Protein AF-A0A7C4H8V1-F1 (afdb_monomer_lite)

Structure (mmCIF, N/CA/C/O backbone):
data_AF-A0A7C4H8V1-F1
#
_entry.id   AF-A0A7C4H8V1-F1
#
loop_
_atom_site.group_PDB
_atom_site.id
_atom_site.type_symbol
_atom_site.label_atom_id
_atom_site.label_alt_id
_atom_site.label_comp_id
_atom_site.label_asym_id
_atom_site.label_entity_id
_atom_site.label_seq_id
_atom_site.pdbx_PDB_ins_code
_atom_site.Cartn_x
_atom_site.Cartn_y
_atom_site.Cartn_z
_atom_site.occupancy
_atom_site.B_iso_or_equiv
_atom_site.auth_seq_id
_atom_site.auth_comp_id
_atom_site.auth_asym_id
_atom_site.auth_atom_id
_atom_site.pdbx_PDB_model_n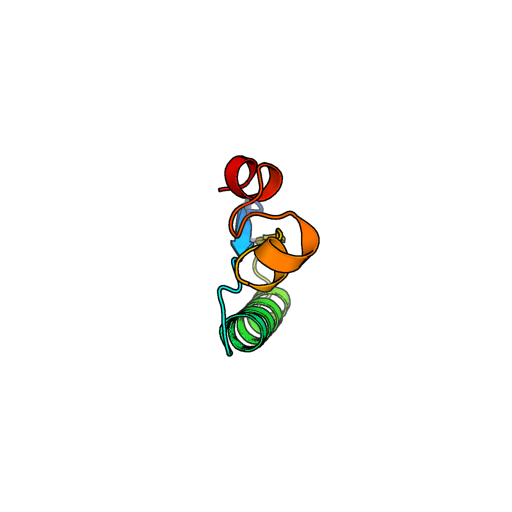um
ATOM 1 N N . MET A 1 1 ? -23.005 2.116 23.950 1.00 40.28 1 MET A N 1
ATOM 2 C CA . MET A 1 1 ? -21.626 1.743 24.317 1.00 40.28 1 MET A CA 1
ATOM 3 C C . MET A 1 1 ? -20.716 2.667 23.539 1.00 40.28 1 MET A C 1
ATOM 5 O O . MET A 1 1 ? -20.621 2.517 22.332 1.00 40.28 1 MET A O 1
ATOM 9 N N . VAL A 1 2 ? -20.189 3.698 24.193 1.00 44.56 2 VAL A N 1
ATOM 10 C CA . VAL A 1 2 ? -19.177 4.576 23.598 1.00 44.56 2 VAL A CA 1
ATOM 11 C C . VAL A 1 2 ? -17.855 3.881 23.883 1.00 44.56 2 VAL A C 1
ATOM 13 O O . VAL A 1 2 ? -17.512 3.712 25.051 1.00 44.56 2 VAL A O 1
ATOM 16 N N . LEU A 1 3 ? -17.200 3.359 22.846 1.00 58.41 3 LEU A N 1
ATOM 17 C CA . LEU A 1 3 ? -15.854 2.816 22.988 1.00 58.41 3 LEU A CA 1
ATOM 18 C C . LEU A 1 3 ? -14.929 3.986 23.331 1.00 58.41 3 LEU A C 1
ATOM 20 O O . LEU A 1 3 ? -14.948 5.034 22.688 1.00 58.41 3 LEU A O 1
ATOM 24 N N . GLU A 1 4 ? -14.215 3.821 24.432 1.00 55.84 4 GLU A N 1
ATOM 25 C CA . GLU A 1 4 ? -13.321 4.800 25.023 1.00 55.84 4 GLU A CA 1
ATOM 26 C C . GLU A 1 4 ? -12.148 5.065 24.063 1.00 55.84 4 GLU A C 1
ATOM 28 O O . GLU A 1 4 ? -11.345 4.178 23.799 1.00 55.84 4 GLU A O 1
ATOM 33 N N . GLY A 1 5 ? -12.096 6.281 23.509 1.00 62.44 5 GLY A N 1
ATOM 34 C CA . GLY A 1 5 ? -10.898 6.933 22.971 1.00 62.44 5 GLY A CA 1
ATOM 35 C C . GLY A 1 5 ? -10.016 6.127 22.015 1.00 62.44 5 GLY A C 1
ATOM 36 O O . GLY A 1 5 ? -8.834 5.939 22.301 1.00 62.44 5 GLY A O 1
ATOM 37 N N . SER A 1 6 ? -10.527 5.722 20.854 1.00 67.50 6 SER A N 1
ATOM 38 C CA . SER A 1 6 ? -9.638 5.273 19.784 1.00 67.50 6 SER A CA 1
ATOM 39 C C . SER A 1 6 ? -8.784 6.439 19.282 1.00 67.50 6 SER A C 1
ATOM 41 O O . SER A 1 6 ? -9.292 7.425 18.749 1.00 67.50 6 SER A O 1
ATOM 43 N N . VAL A 1 7 ? -7.467 6.343 19.453 1.00 81.44 7 VAL A N 1
ATOM 44 C CA . VAL A 1 7 ? -6.525 7.252 18.791 1.00 81.44 7 VAL A CA 1
ATOM 45 C C . VAL A 1 7 ? -6.283 6.703 17.397 1.00 81.44 7 VAL A C 1
ATOM 47 O O . VAL A 1 7 ? -5.683 5.635 17.274 1.00 81.44 7 VAL A O 1
ATOM 50 N N . MET A 1 8 ? -6.715 7.443 16.376 1.00 89.56 8 MET A N 1
ATOM 51 C CA . MET A 1 8 ? -6.440 7.120 14.977 1.00 89.56 8 MET A CA 1
ATOM 52 C C . MET A 1 8 ? -4.937 6.895 14.775 1.00 89.56 8 MET A C 1
ATOM 54 O O . MET A 1 8 ? -4.119 7.737 15.163 1.00 89.56 8 MET A O 1
ATOM 58 N N . LYS A 1 9 ? -4.563 5.734 14.230 1.00 93.50 9 LYS A N 1
ATOM 59 C CA . LYS A 1 9 ? -3.165 5.391 13.938 1.00 93.50 9 LYS A CA 1
ATOM 60 C C . LYS A 1 9 ? -2.916 5.454 12.442 1.00 93.50 9 LYS A C 1
ATOM 62 O O . LYS A 1 9 ? -3.655 4.849 11.674 1.00 93.50 9 LYS A O 1
ATOM 67 N N . THR A 1 10 ? -1.841 6.126 12.052 1.00 95.62 10 THR A N 1
ATOM 68 C CA . THR A 1 10 ? -1.374 6.113 10.667 1.00 95.62 10 THR A CA 1
ATOM 69 C C . THR A 1 10 ? -0.507 4.879 10.424 1.00 95.62 10 THR A C 1
ATOM 71 O O . THR A 1 10 ? 0.395 4.577 11.209 1.00 95.62 10 THR A O 1
ATOM 74 N N . VAL A 1 11 ? -0.785 4.161 9.340 1.00 96.56 11 VAL A N 1
ATOM 75 C CA . VAL A 1 11 ? -0.030 3.003 8.858 1.00 96.56 11 VAL A CA 1
ATOM 76 C C . VAL A 1 11 ? 0.534 3.341 7.488 1.00 96.56 11 VAL A C 1
ATOM 78 O O . VAL A 1 11 ? -0.211 3.662 6.565 1.00 96.56 11 VAL A O 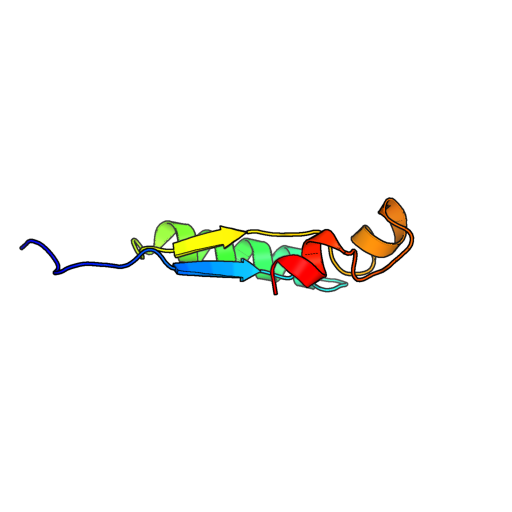1
ATOM 81 N N . VAL A 1 12 ? 1.851 3.227 7.341 1.00 97.88 12 VAL A N 1
ATOM 82 C CA . VAL A 1 12 ? 2.513 3.347 6.041 1.00 97.88 12 VAL A CA 1
ATOM 83 C C . VAL A 1 12 ? 2.597 1.967 5.406 1.00 97.88 12 VAL A C 1
ATOM 85 O O . VAL A 1 12 ? 3.324 1.097 5.885 1.00 97.88 12 VAL A O 1
ATOM 88 N N . ALA A 1 13 ? 1.837 1.756 4.337 1.00 97.69 13 ALA A N 1
ATOM 89 C CA . ALA A 1 13 ? 1.795 0.494 3.615 1.00 97.69 13 ALA A CA 1
ATOM 90 C C . ALA A 1 13 ? 2.703 0.561 2.380 1.00 97.69 13 ALA A C 1
ATOM 92 O O . ALA A 1 13 ? 2.427 1.280 1.420 1.00 97.69 13 ALA A O 1
ATOM 93 N N . LEU A 1 14 ? 3.795 -0.205 2.414 1.00 97.50 14 LEU A N 1
ATOM 94 C CA . LEU A 1 14 ? 4.740 -0.327 1.306 1.00 97.50 14 LEU A CA 1
ATOM 95 C C . LEU A 1 14 ? 4.430 -1.592 0.503 1.00 97.50 14 LEU A C 1
ATOM 97 O O . LEU A 1 14 ? 4.554 -2.701 1.017 1.00 97.50 14 LEU A O 1
ATOM 101 N N . GLY A 1 15 ? 4.041 -1.410 -0.762 1.00 95.75 15 GLY A N 1
ATOM 102 C CA . GLY A 1 15 ? 3.664 -2.494 -1.675 1.00 95.75 15 GLY A CA 1
ATOM 103 C C . GLY A 1 15 ? 4.815 -3.421 -2.070 1.00 95.75 15 GLY A C 1
ATOM 104 O O . GLY A 1 15 ? 4.578 -4.573 -2.407 1.00 95.75 15 GLY A O 1
ATOM 105 N N . GLY A 1 16 ? 6.063 -2.954 -2.017 1.00 94.62 16 GLY A N 1
ATOM 106 C CA . GLY A 1 16 ? 7.206 -3.715 -2.527 1.00 94.62 16 GLY A CA 1
ATOM 107 C C . GLY A 1 16 ? 7.1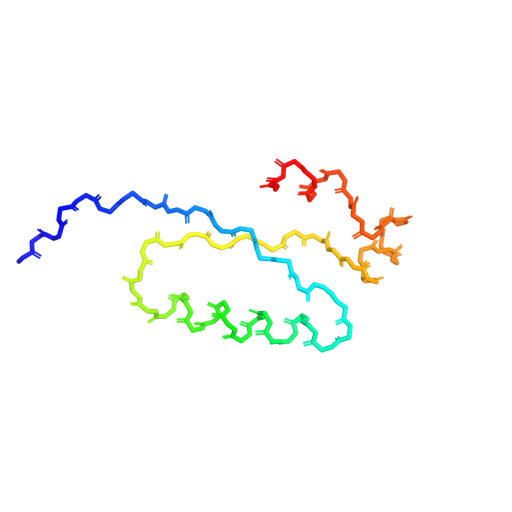35 -3.934 -4.045 1.00 94.62 16 GLY A C 1
ATOM 108 O O . GLY A 1 16 ? 6.667 -3.061 -4.774 1.00 94.62 16 GLY A O 1
ATOM 109 N N . ASP A 1 17 ? 7.606 -5.099 -4.498 1.00 96.88 17 ASP A N 1
ATOM 110 C CA . ASP A 1 17 ? 7.809 -5.450 -5.911 1.00 96.88 17 ASP A CA 1
ATOM 111 C C . ASP A 1 17 ? 7.068 -6.736 -6.312 1.00 96.88 17 ASP A C 1
ATOM 113 O O . ASP A 1 17 ? 6.582 -7.497 -5.466 1.00 96.88 17 ASP A O 1
ATOM 117 N N . GLY A 1 18 ? 7.001 -7.017 -7.617 1.00 96.31 18 GLY A N 1
ATOM 118 C CA . GLY A 1 18 ? 6.291 -8.186 -8.140 1.00 96.31 18 GLY A CA 1
ATOM 119 C C . GLY A 1 18 ? 4.792 -8.127 -7.834 1.00 96.31 18 GLY A C 1
ATOM 120 O O . GLY A 1 18 ? 4.142 -7.163 -8.210 1.00 96.31 18 GLY A O 1
ATOM 121 N N . ILE A 1 19 ? 4.259 -9.153 -7.156 1.00 97.56 19 ILE A N 1
ATOM 122 C CA . ILE A 1 19 ? 2.841 -9.223 -6.736 1.00 97.56 19 ILE A CA 1
ATOM 123 C C . ILE A 1 19 ? 2.540 -8.450 -5.440 1.00 97.56 19 ILE A C 1
ATOM 125 O O . ILE A 1 19 ? 1.417 -8.483 -4.933 1.00 97.56 19 ILE A O 1
ATOM 129 N N . GLY A 1 20 ? 3.568 -7.871 -4.816 1.00 97.50 20 GLY A N 1
ATOM 130 C CA . GLY A 1 20 ? 3.449 -7.205 -3.524 1.00 97.50 20 GLY A CA 1
ATOM 131 C C . GLY A 1 20 ? 2.389 -6.093 -3.502 1.00 97.50 20 GLY A C 1
ATOM 132 O O . GLY A 1 20 ? 1.554 -6.118 -2.593 1.00 97.50 20 GLY A O 1
ATOM 133 N N . PRO A 1 21 ? 2.346 -5.173 -4.491 1.00 97.25 21 PRO A N 1
ATOM 134 C CA . PRO A 1 21 ? 1.343 -4.111 -4.541 1.00 97.25 21 PRO A CA 1
ATOM 135 C C . PRO A 1 21 ? -0.095 -4.636 -4.497 1.00 97.25 21 PRO A C 1
ATOM 137 O O . PRO A 1 21 ? -0.902 -4.128 -3.721 1.00 97.25 21 PRO A O 1
ATOM 140 N N . GLU A 1 22 ? -0.408 -5.693 -5.246 1.00 97.94 22 GLU A N 1
ATOM 141 C CA . GLU A 1 22 ? -1.744 -6.293 -5.290 1.00 97.94 22 GLU A CA 1
ATOM 142 C C . GLU A 1 22 ? -2.128 -6.946 -3.956 1.00 97.94 22 GLU A C 1
ATOM 144 O O . GLU A 1 22 ? -3.270 -6.829 -3.503 1.00 97.94 22 GLU A O 1
ATOM 149 N N . VAL A 1 23 ? -1.176 -7.620 -3.303 1.00 98.31 23 VAL A N 1
ATOM 150 C CA . VAL A 1 23 ? -1.398 -8.243 -1.988 1.00 98.31 23 VAL A CA 1
ATOM 151 C C . VAL A 1 23 ? -1.596 -7.178 -0.909 1.00 98.31 23 VAL A C 1
ATOM 153 O O . VAL A 1 23 ? -2.487 -7.309 -0.067 1.00 98.31 23 VAL A O 1
ATOM 156 N N . VAL A 1 24 ? -0.793 -6.113 -0.937 1.00 98.12 24 VAL A N 1
ATOM 157 C CA . VAL A 1 24 ? -0.900 -5.001 0.014 1.00 98.12 24 VAL A CA 1
ATOM 158 C C . VAL A 1 24 ? -2.200 -4.230 -0.194 1.00 98.12 24 VAL A C 1
ATOM 160 O O . VAL A 1 24 ? -2.865 -3.920 0.793 1.00 98.12 24 VAL A O 1
ATOM 163 N N . ASP A 1 25 ? -2.626 -3.989 -1.434 1.00 97.81 25 ASP A N 1
ATOM 164 C CA . ASP A 1 25 ? -3.919 -3.358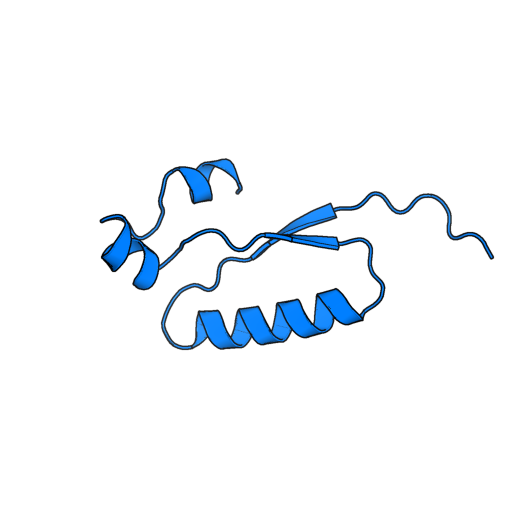 -1.716 1.00 97.81 25 ASP A CA 1
ATOM 165 C C . ASP A 1 25 ? -5.092 -4.200 -1.198 1.00 97.81 25 ASP A C 1
ATOM 167 O O . ASP A 1 25 ? -6.003 -3.656 -0.569 1.00 97.81 25 ASP A O 1
ATOM 171 N N . ALA A 1 26 ? -5.048 -5.526 -1.368 1.00 98.38 26 ALA A N 1
ATOM 172 C CA . ALA A 1 26 ? -6.063 -6.418 -0.810 1.00 98.38 26 ALA A CA 1
ATOM 173 C C . ALA A 1 26 ? -6.087 -6.388 0.731 1.00 98.38 26 ALA A C 1
ATOM 175 O O . ALA A 1 26 ? -7.163 -6.382 1.332 1.00 98.38 26 ALA A O 1
ATOM 176 N N . ALA A 1 27 ? -4.921 -6.333 1.382 1.00 97.88 27 ALA A N 1
ATOM 177 C CA . ALA A 1 27 ? -4.832 -6.214 2.837 1.00 97.88 27 ALA A CA 1
ATOM 178 C C . ALA A 1 27 ? -5.373 -4.865 3.341 1.00 97.88 27 ALA A C 1
ATOM 180 O O . ALA A 1 27 ? -6.153 -4.839 4.295 1.00 97.88 27 ALA A O 1
ATOM 181 N N . CYS A 1 28 ? -5.013 -3.759 2.678 1.00 97.44 28 CYS A N 1
ATOM 182 C CA . CYS A 1 28 ? -5.526 -2.424 2.998 1.00 97.44 28 CYS A CA 1
ATOM 183 C C . CYS A 1 28 ? -7.051 -2.382 2.870 1.00 97.44 28 CYS A C 1
ATOM 185 O O . CYS A 1 28 ? -7.715 -1.937 3.800 1.00 97.44 28 CYS A O 1
ATOM 187 N N . TYR A 1 29 ? -7.600 -2.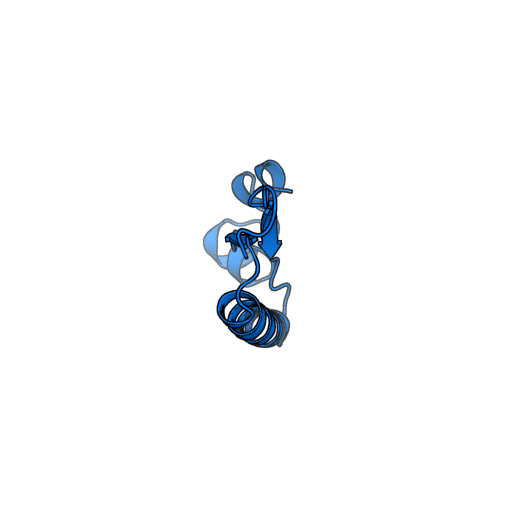945 1.789 1.00 97.44 29 TYR A N 1
ATOM 188 C CA . TYR A 1 29 ? -9.044 -3.028 1.576 1.00 97.44 29 TYR A CA 1
ATOM 189 C C . TYR A 1 29 ? -9.762 -3.728 2.736 1.00 97.44 29 TYR A C 1
ATOM 191 O O . TYR A 1 29 ? -10.793 -3.251 3.208 1.00 97.44 29 TYR A O 1
ATOM 199 N N . VAL A 1 30 ? -9.226 -4.848 3.233 1.00 97.81 30 VAL A N 1
ATOM 200 C CA . VAL A 1 30 ? -9.811 -5.529 4.396 1.00 97.81 30 VAL A CA 1
ATOM 201 C C . VAL A 1 30 ? -9.746 -4.629 5.631 1.00 97.81 30 VAL A C 1
ATOM 203 O O . VAL A 1 30 ? -10.773 -4.430 6.275 1.00 97.81 30 VAL A O 1
ATOM 206 N N . LEU A 1 31 ? -8.580 -4.048 5.934 1.00 95.56 31 LEU A N 1
ATOM 207 C CA . LEU A 1 31 ? -8.374 -3.198 7.114 1.00 95.56 31 LEU A CA 1
ATOM 208 C C . LEU A 1 31 ? -9.295 -1.969 7.129 1.00 95.56 31 LEU A C 1
ATOM 210 O O . LEU A 1 31 ? -9.908 -1.685 8.158 1.00 95.56 31 LEU A O 1
ATOM 214 N N . GLU A 1 32 ? -9.456 -1.293 5.990 1.00 94.56 32 GLU A N 1
ATOM 215 C CA . GLU A 1 32 ? -10.354 -0.138 5.826 1.00 94.56 32 GLU A CA 1
ATOM 216 C C . GLU A 1 32 ? -11.825 -0.494 6.108 1.00 94.56 32 GLU A C 1
ATOM 218 O O . GLU A 1 32 ? -12.608 0.359 6.524 1.00 94.56 32 GLU A O 1
ATOM 223 N N . ASN A 1 33 ? -12.207 -1.764 5.936 1.00 95.69 33 ASN A N 1
ATOM 224 C CA . ASN A 1 33 ? -13.569 -2.256 6.155 1.00 95.69 33 ASN A CA 1
ATOM 225 C C . ASN A 1 33 ? -13.769 -2.955 7.516 1.00 95.69 33 ASN A C 1
ATOM 227 O O . ASN A 1 33 ? -14.876 -3.404 7.814 1.00 95.69 33 ASN A O 1
ATOM 231 N N . MET A 1 34 ? -12.739 -3.044 8.366 1.00 94.31 34 MET A N 1
ATOM 232 C CA . MET A 1 34 ? -12.824 -3.706 9.680 1.00 94.31 34 MET A CA 1
ATOM 233 C C . MET A 1 34 ? -13.395 -2.819 10.800 1.00 94.31 34 MET A C 1
ATOM 235 O O . MET A 1 34 ? -13.587 -3.304 11.914 1.00 94.31 34 MET A O 1
ATOM 239 N N . GLY A 1 35 ? -13.675 -1.538 10.531 1.00 89.19 35 GLY A N 1
ATOM 240 C CA . GLY A 1 35 ? -14.179 -0.600 11.542 1.00 89.19 35 GLY A CA 1
ATOM 241 C C . GLY A 1 35 ? -13.147 -0.256 12.623 1.00 89.19 35 GLY A C 1
ATOM 242 O O . GLY A 1 35 ? -13.518 0.009 13.764 1.00 89.19 35 GLY A O 1
ATOM 243 N N . VAL A 1 36 ? -11.860 -0.309 12.271 1.00 90.75 36 VAL A N 1
ATOM 244 C CA . VAL A 1 36 ? -10.733 0.089 13.123 1.00 90.75 36 VAL A CA 1
ATOM 245 C C . VAL A 1 36 ? -10.308 1.522 12.802 1.00 90.75 36 VAL A C 1
ATOM 247 O O . VAL A 1 36 ? -10.352 1.939 11.648 1.00 90.75 36 VAL A O 1
ATOM 250 N N . ASP A 1 37 ? -9.864 2.271 13.811 1.00 93.44 37 ASP A N 1
ATOM 251 C CA . ASP A 1 37 ? -9.386 3.651 13.656 1.00 93.44 37 ASP A CA 1
ATOM 252 C C . ASP A 1 37 ? -7.965 3.697 13.064 1.00 93.44 37 ASP A C 1
ATOM 254 O O . ASP A 1 37 ? -6.976 3.968 13.756 1.00 93.44 37 ASP A O 1
ATOM 258 N N . LEU A 1 38 ? -7.867 3.398 11.768 1.00 94.00 38 LEU A N 1
ATOM 259 C CA . LEU A 1 38 ? -6.631 3.413 10.989 1.00 94.00 38 LEU A CA 1
ATOM 260 C C . LEU A 1 38 ? -6.726 4.394 9.817 1.00 94.00 38 LEU A C 1
ATOM 262 O O . LEU A 1 38 ? -7.708 4.409 9.081 1.00 94.00 38 LEU A O 1
ATOM 266 N N . GLU A 1 39 ? -5.655 5.150 9.605 1.00 95.56 39 GLU A N 1
ATOM 267 C CA . GLU A 1 39 ? -5.394 5.888 8.371 1.00 95.56 39 GLU A CA 1
ATOM 268 C C . GLU A 1 39 ? -4.260 5.177 7.630 1.00 95.56 39 GLU A C 1
ATOM 270 O O . GLU A 1 39 ? -3.171 5.014 8.178 1.00 95.56 39 GLU A O 1
ATOM 275 N N . ILE A 1 40 ? -4.493 4.730 6.397 1.00 97.06 40 ILE A N 1
ATOM 276 C CA . ILE A 1 40 ? -3.472 4.024 5.616 1.00 97.06 40 ILE A CA 1
ATOM 277 C C . ILE A 1 40 ? -2.933 4.953 4.531 1.00 97.06 40 ILE A C 1
ATOM 279 O O . ILE A 1 40 ? -3.682 5.425 3.676 1.00 97.06 40 ILE A O 1
ATOM 283 N N . VAL A 1 41 ? -1.619 5.176 4.531 1.00 97.44 41 VAL A N 1
ATOM 284 C CA . VAL A 1 41 ? -0.913 5.933 3.489 1.00 97.44 41 VAL A CA 1
ATOM 285 C C . VAL A 1 41 ? -0.018 5.002 2.675 1.00 97.44 41 VAL A C 1
ATOM 287 O O . VAL A 1 41 ? 0.629 4.106 3.216 1.00 97.44 41 VAL A O 1
ATOM 290 N N . LYS A 1 42 ? 0.012 5.208 1.355 1.00 97.25 42 LYS A N 1
ATOM 291 C CA . LYS A 1 42 ? 0.712 4.346 0.387 1.00 97.25 42 LYS A CA 1
ATOM 292 C C . LYS A 1 42 ? 1.706 5.163 -0.449 1.00 97.25 42 LYS A C 1
ATOM 294 O O . LYS A 1 42 ? 1.385 5.521 -1.583 1.00 97.25 42 LYS A O 1
ATOM 299 N N . PRO A 1 43 ? 2.872 5.531 0.113 1.00 97.06 43 PRO A N 1
ATOM 300 C CA . PRO A 1 43 ? 3.887 6.288 -0.614 1.00 97.06 43 PRO A CA 1
ATOM 301 C C . PRO A 1 43 ? 4.586 5.439 -1.697 1.00 97.06 43 PRO A C 1
ATOM 303 O O . PRO A 1 43 ? 4.525 4.207 -1.656 1.00 97.06 43 PRO A O 1
ATOM 306 N N . PRO A 1 44 ? 5.245 6.072 -2.684 1.00 96.88 44 PRO A N 1
ATOM 307 C CA . PRO A 1 44 ? 5.888 5.372 -3.794 1.00 96.88 44 PRO A CA 1
ATOM 308 C C . PRO A 1 44 ? 7.069 4.507 -3.333 1.00 96.88 44 PRO A C 1
ATOM 310 O O . PRO A 1 44 ? 8.048 5.008 -2.800 1.00 96.88 44 PRO A O 1
ATOM 313 N N . CYS A 1 45 ? 7.057 3.210 -3.636 1.00 97.62 45 CYS A N 1
ATOM 314 C CA . CYS A 1 45 ? 8.194 2.322 -3.376 1.00 97.62 45 CYS A CA 1
ATOM 315 C C . CYS A 1 45 ? 8.467 1.350 -4.535 1.00 97.62 45 CYS A C 1
ATOM 317 O O . CYS A 1 45 ? 7.648 1.199 -5.448 1.00 97.62 45 CYS A O 1
ATOM 319 N N . GLY A 1 46 ? 9.622 0.686 -4.485 1.00 97.00 46 GLY A N 1
ATOM 320 C CA . GLY A 1 46 ? 9.957 -0.437 -5.363 1.00 97.00 46 GLY A CA 1
ATOM 321 C C . GLY A 1 46 ? 10.267 -0.043 -6.810 1.00 97.00 46 GLY A C 1
ATOM 322 O O . GLY A 1 46 ? 10.658 1.087 -7.109 1.00 97.00 46 GLY A O 1
ATOM 323 N N . GLU A 1 47 ? 10.083 -0.979 -7.736 1.00 97.50 47 GLU A N 1
ATOM 324 C CA . GLU A 1 47 ? 10.346 -0.858 -9.170 1.00 97.50 47 GLU A CA 1
ATOM 325 C C . GLU A 1 47 ? 9.534 0.265 -9.816 1.00 97.50 47 GLU A C 1
ATOM 327 O O . GLU A 1 47 ? 10.016 0.933 -10.734 1.00 97.50 47 GLU A O 1
ATOM 332 N N . LYS A 1 48 ? 8.301 0.493 -9.347 1.00 94.62 48 LYS A N 1
ATOM 333 C CA . LYS A 1 48 ? 7.476 1.609 -9.821 1.00 94.62 48 LYS A CA 1
ATOM 334 C C . LYS A 1 48 ? 8.105 2.944 -9.420 1.00 94.62 48 LYS A C 1
ATOM 336 O O . LYS A 1 48 ? 8.288 3.803 -10.279 1.00 94.62 48 LYS A O 1
ATOM 341 N N . ALA A 1 49 ? 8.511 3.085 -8.156 1.00 97.06 49 ALA A N 1
ATOM 342 C CA . ALA A 1 49 ? 9.204 4.284 -7.696 1.00 97.06 49 ALA A CA 1
ATOM 343 C C . ALA A 1 49 ? 10.545 4.480 -8.411 1.00 97.06 49 ALA A C 1
ATOM 345 O O . ALA A 1 49 ? 10.860 5.593 -8.820 1.00 97.06 49 ALA A O 1
ATOM 346 N N . LEU A 1 50 ? 11.295 3.406 -8.665 1.00 97.88 50 LEU A N 1
ATOM 347 C CA . LEU A 1 50 ? 12.533 3.478 -9.439 1.00 97.88 50 LEU A CA 1
ATOM 348 C C . LEU A 1 50 ? 12.296 4.045 -10.849 1.00 97.88 50 LEU A C 1
ATOM 350 O O . LEU A 1 50 ? 13.078 4.879 -11.303 1.00 97.88 50 LEU A O 1
ATOM 354 N N . LYS A 1 51 ? 11.217 3.631 -11.524 1.00 96.94 51 LYS A N 1
ATOM 355 C CA . LYS A 1 51 ? 10.857 4.123 -12.866 1.00 96.94 51 LYS A CA 1
ATOM 356 C C . LYS A 1 51 ? 10.416 5.589 -12.864 1.00 96.94 51 LYS A C 1
ATOM 358 O O . LYS A 1 51 ? 10.765 6.306 -13.796 1.00 96.94 51 LYS A O 1
ATOM 363 N N . GLU A 1 52 ? 9.666 6.029 -11.854 1.00 96.38 52 GLU A N 1
ATOM 364 C CA . GLU A 1 52 ? 9.099 7.389 -11.811 1.00 96.38 52 GLU A CA 1
ATOM 365 C C . GLU 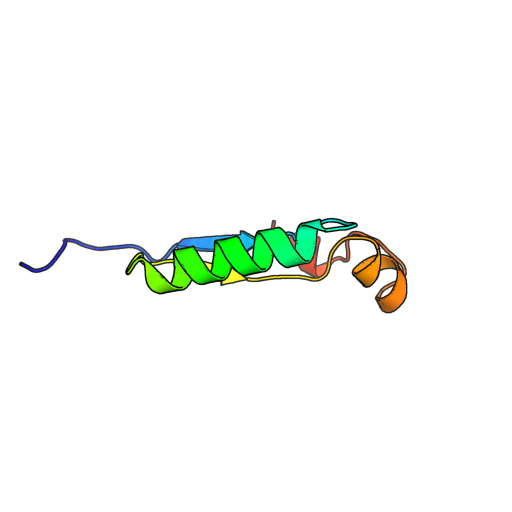A 1 52 ? 10.024 8.426 -11.149 1.00 96.38 52 GLU A C 1
ATOM 367 O O . GLU A 1 52 ? 10.086 9.571 -11.591 1.00 96.38 52 GLU A O 1
ATOM 372 N N . TYR A 1 53 ? 10.777 8.029 -10.122 1.00 96.69 53 TYR A N 1
ATOM 373 C CA . TYR A 1 53 ? 11.581 8.917 -9.271 1.00 96.69 53 TYR A CA 1
ATOM 374 C C . TYR A 1 53 ? 13.093 8.689 -9.407 1.00 96.69 53 TYR A C 1
ATOM 376 O O . TYR A 1 53 ? 13.883 9.417 -8.806 1.00 96.69 53 TYR A O 1
ATOM 384 N N . GLY A 1 54 ? 13.525 7.667 -10.154 1.00 98.00 54 GLY A N 1
ATOM 385 C CA . GLY A 1 54 ? 14.942 7.311 -10.299 1.00 98.00 54 GLY A CA 1
ATOM 386 C C . GLY A 1 54 ? 15.559 6.641 -9.064 1.00 98.00 54 GLY A C 1
ATOM 387 O O . GLY A 1 54 ? 16.765 6.404 -9.034 1.00 98.00 54 GLY A O 1
ATOM 388 N N . THR A 1 55 ? 14.755 6.320 -8.047 1.00 97.88 55 THR A N 1
ATOM 389 C CA . THR A 1 55 ? 15.163 5.612 -6.825 1.00 97.88 55 THR A CA 1
ATOM 390 C C . THR A 1 55 ? 14.028 4.700 -6.349 1.00 97.88 55 THR A C 1
ATOM 392 O O . THR A 1 55 ? 12.870 5.113 -6.417 1.00 97.88 55 THR A O 1
ATOM 395 N N . PRO A 1 56 ? 14.309 3.480 -5.847 1.00 97.19 56 PRO A N 1
ATOM 396 C CA . PRO A 1 56 ? 13.263 2.600 -5.323 1.00 97.19 56 PRO A CA 1
ATOM 397 C C . PRO A 1 56 ? 12.687 3.088 -3.983 1.00 97.19 56 PRO A C 1
ATOM 399 O O . PRO A 1 56 ? 11.677 2.557 -3.521 1.00 97.19 56 PRO A O 1
ATOM 402 N N . PHE A 1 57 ? 13.332 4.075 -3.348 1.00 97.56 57 PHE A N 1
ATOM 403 C CA . PHE A 1 57 ? 12.923 4.628 -2.059 1.00 97.56 57 PHE A CA 1
ATOM 404 C C . PHE A 1 57 ? 13.084 6.161 -2.055 1.00 97.56 57 PHE A C 1
ATOM 406 O O . PHE A 1 57 ? 14.134 6.685 -1.667 1.00 97.56 57 PHE A O 1
ATOM 413 N N . PRO A 1 58 ? 12.093 6.902 -2.583 1.00 97.31 58 PRO A N 1
ATOM 414 C CA . PRO A 1 58 ? 12.107 8.361 -2.640 1.00 97.31 58 PRO A CA 1
ATOM 415 C C . PRO A 1 58 ? 12.074 9.011 -1.254 1.00 97.31 58 PRO A C 1
ATOM 417 O O . PRO A 1 58 ? 11.634 8.418 -0.269 1.00 97.31 58 PRO A O 1
ATOM 420 N N . LYS A 1 59 ? 12.497 10.279 -1.186 1.00 97.38 59 LYS A N 1
ATOM 421 C CA . LYS A 1 59 ? 12.553 11.050 0.067 1.00 97.38 59 LYS A CA 1
ATOM 422 C C . LYS A 1 59 ? 11.205 11.118 0.787 1.00 97.38 59 LYS A C 1
ATOM 424 O O . LYS A 1 59 ? 11.167 10.923 1.992 1.00 97.38 59 LYS A O 1
ATOM 429 N N . GLU A 1 60 ? 10.113 11.297 0.048 1.00 95.69 60 GLU A N 1
ATOM 430 C CA . GLU A 1 60 ? 8.759 11.313 0.618 1.00 95.69 60 GLU A CA 1
ATOM 431 C C . GLU A 1 60 ? 8.395 10.009 1.341 1.00 95.69 60 GLU A C 1
ATOM 433 O O . GLU A 1 60 ? 7.698 10.042 2.345 1.00 95.69 60 GLU A O 1
ATOM 438 N N . THR A 1 61 ? 8.901 8.862 0.879 1.00 96.81 61 THR A N 1
ATOM 439 C CA . THR A 1 61 ? 8.667 7.572 1.540 1.00 96.81 61 THR A CA 1
ATOM 440 C C . THR A 1 61 ? 9.495 7.458 2.808 1.00 96.81 61 THR A C 1
ATOM 442 O O . THR A 1 61 ? 8.959 7.085 3.845 1.00 96.81 61 THR A O 1
ATOM 445 N N . MET A 1 62 ? 10.770 7.858 2.742 1.00 96.69 62 MET A N 1
ATOM 446 C CA . MET A 1 62 ? 11.667 7.902 3.903 1.00 96.69 62 MET A CA 1
ATOM 447 C C . MET A 1 62 ? 11.156 8.815 5.019 1.00 96.69 62 MET A C 1
ATOM 449 O O . MET A 1 62 ? 11.399 8.541 6.183 1.00 96.69 62 MET A O 1
ATOM 453 N N . GLU A 1 63 ? 10.490 9.919 4.680 1.00 97.44 63 GLU A N 1
ATOM 454 C CA . GLU A 1 63 ? 9.964 10.867 5.670 1.00 97.44 63 GLU A CA 1
ATOM 455 C C . GLU A 1 63 ? 8.673 10.376 6.346 1.00 97.44 63 GLU A C 1
ATOM 457 O O . GLU A 1 63 ? 8.296 10.911 7.387 1.00 97.44 63 GLU A O 1
ATOM 462 N N . LEU A 1 64 ? 8.004 9.371 5.772 1.00 95.50 64 LEU A N 1
ATOM 463 C CA . LEU A 1 64 ? 6.779 8.783 6.318 1.00 95.50 64 LEU A CA 1
ATOM 464 C C . LEU A 1 64 ? 7.044 7.550 7.195 1.00 95.50 64 LEU A C 1
ATOM 466 O O . LEU A 1 64 ? 6.222 7.254 8.061 1.00 95.50 64 LEU A O 1
ATOM 470 N N . THR A 1 65 ? 8.153 6.839 6.969 1.00 88.94 65 THR A N 1
ATOM 471 C CA . THR A 1 65 ? 8.543 5.609 7.688 1.00 88.94 65 THR A CA 1
ATOM 472 C C . THR A 1 65 ? 9.557 5.868 8.789 1.00 88.94 65 THR A C 1
ATOM 474 O O . THR A 1 65 ? 9.361 5.341 9.905 1.00 88.94 65 THR A O 1
#

Secondary structure (DSSP, 8-state):
--------EEEE----STTHHHHHHHHHHHHHTTT--EEEE----HHHHHHHHSSSS-HHHHHH-

Sequence (65 aa):
MVLEGSVMKTVVALGGDGIGPEVVDAACYVLENMGVDLEIVKPPCGEKALKEYGTPFPKETMELT

Foldseek 3Di:
DPPPDQDQEEDEQEQEDDCSVVVSVVVVVVVVVPPHRYDYDYDQAYPRCCVVVVDRQDPVNVVVD

Radius of gyration: 14.38 Å; chains: 1; bounding box: 37×20×38 Å

pLDDT: mean 92.19, std 12.57, range [40.28, 98.38]